Protein AF-A0A0D2ETH0-F1 (afdb_monomer)

Foldseek 3Di:
DDDDPPLVVQQDDDPVSNVVSVVVVLVVVQVVLVVDVPVVVVDPDHRDDVCRVVVVVVVCVVPDPDDPPVVVVVCVVCVVPCVVPVPVVPDDDDQPPPVPDDPVVSVVSVVVVVVVVVD

Nearest PDB structures (foldseek):
  6azh-assembly1_B  TM=3.391E-01  e=9.297E+00  Clostridium perfringens

Secondary structure (DSSP, 8-state):
------HHHH--S-HHHHHHHHHHHHHHHHHHHHH-HHHHHH-S-----TTHHHHHHHHHHHT-----HHHHHHHHHTHHHHHH-HHHHHSPPPP---TTS-HHHHHHHHHHHHHTT--

Organism: NCBI:txid348802

Sequence (119 aa):
MATSPNVQAILSGDANEKAAIINHILGEIHSVLAEDEDISKLVRYKVKERGENDRTRLAKIFEFMGPDDDTLNLLNSNISAWTTDPAAFWMRPAPCFLGHIAAQAQIVGCYIQSERDDA

pLDDT: mean 80.41, std 14.02, range [37.91, 93.81]

Radius of gyration: 25.45 Å; Cα contacts (8 Å, |Δi|>4): 26; chains: 1; bounding box: 56×29×72 Å

Solvent-accessible surface area (backbone atoms only — not comparable to full-atom values): 7473 Å² total; per-residue (Å²): 133,86,78,77,78,57,67,72,76,73,54,62,78,56,75,66,53,33,48,52,53,52,52,51,54,48,50,52,52,36,49,54,44,69,75,33,64,70,59,42,72,70,47,93,72,84,72,76,62,93,63,44,70,56,52,53,54,49,48,54,59,74,67,56,89,68,73,56,71,68,58,45,51,54,51,62,77,39,43,72,52,43,72,72,38,47,69,67,58,73,46,73,79,71,80,82,80,58,93,82,61,58,71,67,59,54,53,49,50,52,48,58,64,51,58,68,72,81,113

Structure (mmCIF, N/CA/C/O backbone):
data_AF-A0A0D2ETH0-F1
#
_entry.id   AF-A0A0D2ETH0-F1
#
loop_
_atom_site.group_PDB
_atom_site.id
_atom_site.type_symbol
_atom_site.label_atom_id
_atom_site.label_alt_id
_atom_site.label_comp_id
_atom_site.label_asym_id
_atom_site.label_entity_id
_atom_site.label_seq_id
_atom_site.pdbx_PDB_ins_code
_atom_site.Cartn_x
_atom_site.Cartn_y
_atom_site.Cartn_z
_atom_site.occupancy
_atom_site.B_iso_or_equiv
_atom_site.auth_seq_id
_atom_site.auth_comp_id
_atom_site.auth_asym_id
_atom_site.auth_atom_id
_atom_site.pdbx_PDB_model_num
ATOM 1 N N . MET A 1 1 ? -33.645 -3.913 19.962 1.00 37.91 1 MET A N 1
ATOM 2 C CA . MET A 1 1 ? -33.009 -2.763 19.285 1.00 37.91 1 MET A CA 1
ATOM 3 C C . MET A 1 1 ? -31.748 -2.430 20.061 1.00 37.91 1 MET A C 1
ATOM 5 O O . MET A 1 1 ? -31.867 -1.993 21.196 1.00 37.91 1 MET A O 1
ATOM 9 N N . ALA A 1 2 ? -30.568 -2.744 19.524 1.00 43.03 2 ALA A N 1
ATOM 10 C CA . ALA A 1 2 ? -29.308 -2.407 20.180 1.00 43.03 2 ALA A CA 1
ATOM 11 C C . ALA A 1 2 ? -29.061 -0.905 20.001 1.00 43.03 2 ALA A C 1
ATOM 13 O O . ALA A 1 2 ? -28.947 -0.419 18.878 1.00 43.03 2 ALA A O 1
ATOM 14 N N . THR A 1 3 ? -29.063 -0.165 21.103 1.00 48.72 3 THR A N 1
ATOM 15 C CA . THR A 1 3 ? -28.685 1.247 21.147 1.00 48.72 3 THR A CA 1
ATOM 16 C C . THR A 1 3 ? -27.242 1.378 20.682 1.00 48.72 3 THR A C 1
ATOM 18 O O . THR A 1 3 ? -26.344 0.848 21.336 1.00 48.72 3 THR A O 1
ATOM 21 N N . SER A 1 4 ? -27.013 2.055 19.555 1.00 52.91 4 SER A N 1
ATOM 22 C CA . SER A 1 4 ? -25.663 2.399 19.113 1.00 52.91 4 SER A CA 1
ATOM 23 C C . SER A 1 4 ? -24.945 3.131 20.252 1.00 52.91 4 SER A C 1
ATOM 25 O O . SER A 1 4 ? -25.480 4.134 20.736 1.00 52.91 4 SER A O 1
ATOM 27 N N . PRO A 1 5 ? -23.782 2.647 20.721 1.00 58.88 5 PRO A N 1
ATOM 28 C CA . PRO A 1 5 ? -23.043 3.341 21.759 1.00 58.88 5 PRO A CA 1
ATOM 29 C C . PRO A 1 5 ? -22.683 4.734 21.243 1.00 58.88 5 PRO A C 1
ATOM 31 O O . PRO A 1 5 ? -22.055 4.888 20.195 1.00 58.88 5 PRO A O 1
ATOM 34 N N . ASN A 1 6 ? -23.145 5.763 21.953 1.00 72.12 6 ASN A N 1
ATOM 35 C CA . ASN A 1 6 ? -22.809 7.139 21.633 1.00 72.12 6 ASN A CA 1
ATOM 36 C C . ASN A 1 6 ? -21.307 7.320 21.878 1.00 72.12 6 ASN A C 1
ATOM 38 O O . ASN A 1 6 ? -20.872 7.391 23.025 1.00 72.12 6 ASN A O 1
ATOM 42 N N . VAL A 1 7 ? -20.518 7.399 20.806 1.00 68.19 7 VAL A N 1
ATOM 43 C CA . VAL A 1 7 ? -19.059 7.576 20.881 1.00 68.19 7 VAL A CA 1
ATOM 44 C C . VAL A 1 7 ? -18.694 8.821 21.697 1.00 68.19 7 VAL A C 1
ATOM 46 O O . VAL A 1 7 ? -17.700 8.814 22.413 1.00 68.19 7 VAL A O 1
ATOM 49 N N . GLN A 1 8 ? -19.532 9.865 21.693 1.00 68.19 8 GLN A N 1
ATOM 50 C CA . GLN A 1 8 ? -19.301 11.059 22.514 1.00 68.19 8 GLN A CA 1
ATOM 51 C C . GLN A 1 8 ? -19.482 10.804 24.016 1.00 68.19 8 GLN A C 1
ATOM 53 O O . GLN A 1 8 ? -18.846 11.480 24.815 1.00 68.19 8 GLN A O 1
ATOM 58 N N . ALA A 1 9 ? -20.306 9.827 24.408 1.00 64.62 9 ALA A N 1
ATOM 59 C CA . ALA A 1 9 ? -20.494 9.457 25.811 1.00 64.62 9 ALA A CA 1
ATOM 60 C C . ALA A 1 9 ? -19.303 8.661 26.376 1.00 64.62 9 ALA A C 1
ATOM 62 O O . ALA A 1 9 ? -19.088 8.666 27.582 1.00 64.62 9 ALA A O 1
ATOM 63 N N . ILE A 1 10 ? -18.523 8.007 25.507 1.00 66.88 10 ILE A N 1
ATOM 64 C CA . ILE A 1 10 ? -17.310 7.254 25.871 1.00 66.88 10 ILE A CA 1
ATOM 65 C C . ILE A 1 10 ? -16.110 8.202 26.053 1.00 66.88 10 ILE A C 1
ATOM 67 O O . ILE A 1 10 ? -15.171 7.906 26.785 1.00 66.88 10 ILE A O 1
ATOM 71 N N . LEU A 1 11 ? -16.150 9.375 25.418 1.00 75.12 11 LEU A N 1
ATOM 72 C CA . LEU A 1 11 ? -15.068 10.358 25.421 1.00 75.12 11 LEU A CA 1
ATOM 73 C C . LEU A 1 11 ? -15.259 11.409 26.526 1.00 75.12 11 LEU A C 1
ATOM 75 O O . LEU A 1 11 ? -15.455 12.596 26.250 1.00 75.12 11 LEU A O 1
ATOM 79 N N . SER A 1 12 ? -15.183 10.978 27.786 1.00 72.88 12 SER A N 1
ATOM 80 C CA . SER A 1 12 ? -15.045 11.871 28.945 1.00 72.88 12 SER A CA 1
ATOM 81 C C . SER A 1 12 ? -13.574 12.197 29.213 1.00 72.88 12 SER A C 1
ATOM 83 O O . SER A 1 12 ? -12.726 11.334 29.008 1.00 72.88 12 SER A O 1
ATOM 85 N N . GLY A 1 13 ? -13.276 13.407 29.695 1.00 78.69 13 GLY A N 1
ATOM 86 C CA . GLY A 1 13 ? -11.919 13.780 30.116 1.00 78.69 13 GLY A CA 1
ATOM 87 C C . GLY A 1 13 ? -11.256 14.875 29.283 1.00 78.69 13 GLY A C 1
ATOM 88 O O . GLY A 1 13 ? -11.909 15.547 28.475 1.00 78.69 13 GLY A O 1
ATOM 89 N N . ASP A 1 14 ? -9.957 15.070 29.498 1.00 87.31 14 ASP A N 1
ATOM 90 C CA . ASP A 1 14 ? -9.134 15.992 28.710 1.00 87.31 14 ASP A CA 1
ATOM 91 C C . ASP A 1 14 ? -8.717 15.395 27.346 1.00 87.31 14 ASP A C 1
ATOM 93 O O . ASP A 1 14 ? -9.088 14.278 26.978 1.00 87.31 14 ASP A O 1
ATOM 97 N N . ALA A 1 15 ? -7.991 16.160 26.525 1.00 89.00 15 ALA A N 1
ATOM 98 C CA . ALA A 1 15 ? -7.603 15.712 25.185 1.00 89.00 15 ALA A CA 1
ATOM 99 C C . ALA A 1 15 ? -6.691 14.470 25.194 1.00 89.00 15 ALA A C 1
ATOM 101 O O 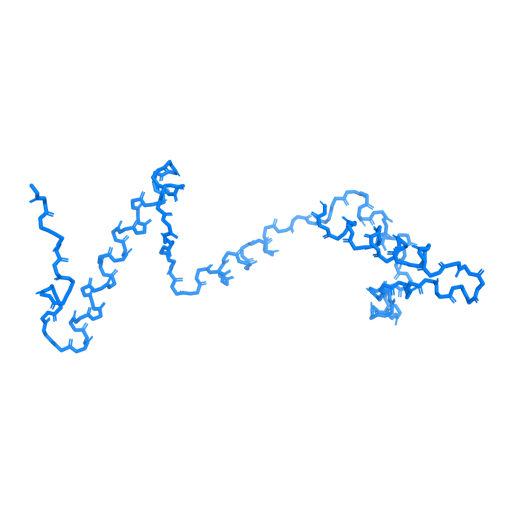. ALA A 1 15 ? -6.786 13.646 24.283 1.00 89.00 15 ALA A O 1
ATOM 102 N N . ASN A 1 16 ? -5.838 14.320 26.210 1.00 90.19 16 ASN A N 1
ATOM 103 C CA . ASN A 1 16 ? -4.925 13.187 26.328 1.00 90.19 16 ASN A CA 1
ATOM 104 C C . ASN A 1 16 ? -5.679 11.930 26.755 1.00 90.19 16 ASN A C 1
ATOM 106 O O . ASN A 1 16 ? -5.463 10.866 26.180 1.00 90.19 16 ASN A O 1
ATOM 110 N N . GLU A 1 17 ? -6.604 12.061 27.706 1.00 88.25 17 GLU A N 1
ATOM 111 C CA . GLU A 1 17 ? -7.467 10.962 28.146 1.00 88.25 17 GLU A CA 1
ATOM 112 C C . GLU A 1 17 ? -8.333 10.453 26.989 1.00 88.25 17 GLU A C 1
ATOM 114 O O . GLU A 1 17 ? -8.377 9.252 26.716 1.00 88.25 17 GLU A O 1
ATOM 119 N N . LYS A 1 18 ? -8.932 11.367 26.216 1.00 88.88 18 LYS A N 1
ATOM 120 C CA . LYS A 1 18 ? -9.683 11.006 25.004 1.00 88.88 18 LYS A CA 1
ATOM 121 C C . LYS A 1 18 ? -8.805 10.309 23.974 1.00 88.88 18 LYS A C 1
ATOM 123 O O . LYS A 1 18 ? -9.223 9.303 23.409 1.00 88.88 18 LYS A O 1
ATOM 128 N N . ALA A 1 19 ? -7.600 10.822 23.725 1.00 89.50 19 ALA A N 1
ATOM 129 C CA . ALA A 1 19 ? -6.671 10.206 22.785 1.00 89.50 19 ALA A CA 1
ATOM 130 C C . ALA A 1 19 ? -6.261 8.796 23.234 1.00 89.50 19 ALA A C 1
ATOM 132 O O . ALA A 1 19 ? -6.224 7.889 22.408 1.00 89.50 19 ALA A O 1
ATOM 133 N N . ALA A 1 20 ? -6.007 8.589 24.529 1.00 89.81 20 ALA A N 1
ATOM 134 C CA . ALA A 1 20 ? -5.680 7.278 25.080 1.00 89.81 20 ALA A CA 1
ATOM 135 C C . ALA A 1 20 ? -6.827 6.276 24.882 1.00 89.81 20 ALA A C 1
ATOM 137 O O . ALA A 1 20 ? -6.590 5.169 24.400 1.00 89.81 20 ALA A O 1
ATOM 138 N N . ILE A 1 21 ? -8.068 6.686 25.167 1.00 90.00 21 ILE A N 1
ATOM 139 C CA . ILE A 1 21 ? -9.262 5.853 24.967 1.00 90.00 21 ILE A CA 1
ATOM 140 C C . ILE A 1 21 ? -9.446 5.509 23.484 1.00 90.00 21 ILE A C 1
ATOM 142 O O . ILE A 1 21 ? -9.644 4.345 23.140 1.00 90.00 21 ILE A O 1
ATOM 146 N N . ILE A 1 22 ? -9.342 6.500 22.592 1.00 90.38 22 ILE A N 1
ATOM 147 C CA . ILE A 1 22 ? -9.470 6.286 21.143 1.00 90.38 22 ILE A CA 1
ATOM 148 C C . ILE A 1 22 ? -8.389 5.325 20.648 1.00 90.38 22 ILE A C 1
ATOM 150 O O . ILE A 1 22 ? -8.706 4.372 19.943 1.00 90.38 22 ILE A O 1
ATOM 154 N N . ASN A 1 23 ? -7.130 5.541 21.030 1.00 91.69 23 ASN A N 1
ATOM 155 C CA . ASN A 1 23 ? -6.024 4.682 20.615 1.00 91.69 23 ASN A CA 1
ATOM 156 C C . ASN A 1 23 ? -6.201 3.245 21.114 1.00 91.69 23 ASN A C 1
ATOM 158 O O . ASN A 1 23 ? -5.918 2.313 20.368 1.00 91.69 23 ASN A O 1
ATOM 162 N N . HIS A 1 24 ? -6.697 3.063 22.339 1.00 91.50 24 HIS A N 1
ATOM 163 C CA . HIS A 1 24 ? -6.975 1.740 22.886 1.00 91.50 24 HIS A CA 1
ATOM 164 C C . HIS A 1 24 ? -8.051 1.007 22.071 1.00 91.50 24 HIS A C 1
ATOM 166 O O . HIS A 1 24 ? -7.789 -0.082 21.569 1.00 91.50 24 HIS A O 1
ATOM 172 N N . ILE A 1 25 ? -9.207 1.644 21.842 1.00 91.81 25 ILE A N 1
ATOM 173 C CA . ILE A 1 25 ? -10.312 1.060 21.060 1.00 91.81 25 ILE A CA 1
ATOM 174 C C . ILE A 1 25 ? -9.872 0.762 19.621 1.00 91.81 25 ILE A C 1
ATOM 176 O O . ILE A 1 25 ? -10.162 -0.303 19.082 1.00 91.81 25 ILE A O 1
ATOM 180 N N . LEU A 1 26 ? -9.159 1.694 18.981 1.00 92.25 26 LEU A N 1
ATOM 181 C CA . LEU A 1 26 ? -8.639 1.485 17.631 1.00 92.25 26 LEU A CA 1
ATOM 182 C C . LEU A 1 26 ? -7.633 0.329 17.584 1.00 92.25 26 LEU A C 1
ATOM 184 O O . LEU A 1 26 ? -7.646 -0.422 16.614 1.00 92.25 26 LEU A O 1
ATOM 188 N N . GLY A 1 27 ? -6.805 0.154 18.617 1.00 92.69 27 GLY A N 1
ATOM 189 C CA . GLY A 1 27 ? -5.881 -0.975 18.731 1.00 92.69 27 GLY A CA 1
ATOM 190 C C . GLY A 1 27 ? -6.594 -2.326 18.846 1.00 92.69 27 GLY A C 1
ATOM 191 O O . GLY A 1 27 ? -6.200 -3.287 18.182 1.00 92.69 27 GLY A O 1
ATOM 192 N N . GLU A 1 28 ? -7.679 -2.400 19.619 1.00 93.12 28 GLU A N 1
ATOM 193 C CA . GLU A 1 28 ? -8.502 -3.613 19.711 1.00 93.12 28 GLU A CA 1
ATOM 194 C C . GLU A 1 28 ? -9.169 -3.939 18.371 1.00 93.12 28 GLU A C 1
ATOM 196 O O . GLU A 1 28 ? -9.063 -5.065 17.886 1.00 93.12 28 GLU A O 1
ATOM 201 N N . ILE A 1 29 ? -9.784 -2.941 17.724 1.00 92.75 29 ILE A N 1
ATOM 202 C CA . ILE A 1 29 ? -10.386 -3.112 16.394 1.00 92.75 29 ILE A CA 1
ATOM 203 C C . ILE A 1 29 ? -9.326 -3.566 15.390 1.00 92.75 29 ILE A C 1
ATOM 205 O O . ILE A 1 29 ? -9.562 -4.501 14.632 1.00 92.75 29 ILE A O 1
ATOM 209 N N . HIS A 1 30 ? -8.154 -2.929 15.385 1.00 92.75 30 HIS A N 1
ATOM 210 C CA . HIS A 1 30 ? -7.054 -3.305 14.504 1.00 92.75 30 HIS A CA 1
ATOM 211 C C . HIS A 1 30 ? -6.650 -4.773 14.692 1.00 92.75 30 HIS A C 1
ATOM 213 O O . HIS A 1 30 ? -6.466 -5.477 13.704 1.00 92.75 30 HIS A O 1
ATOM 219 N N . SER A 1 31 ? -6.571 -5.245 15.939 1.00 91.56 31 SER A N 1
ATOM 220 C CA . SER A 1 31 ? -6.214 -6.634 16.252 1.00 91.56 31 SER A CA 1
ATOM 221 C C . SER A 1 31 ? -7.263 -7.619 15.729 1.00 91.56 31 SER A C 1
ATOM 223 O O . SER A 1 31 ? -6.917 -8.554 15.014 1.00 91.56 31 SER A O 1
ATOM 225 N N . VAL A 1 32 ? -8.552 -7.352 15.968 1.00 93.38 32 VAL A N 1
ATOM 226 C CA . VAL A 1 32 ? -9.653 -8.191 15.453 1.00 93.38 32 VAL A CA 1
ATOM 227 C C . VAL A 1 32 ? -9.642 -8.255 13.923 1.00 93.38 32 VAL A C 1
ATOM 229 O O . VAL A 1 32 ? -9.783 -9.329 13.346 1.00 93.38 32 VAL A O 1
ATOM 232 N N . LEU A 1 33 ? -9.441 -7.118 13.248 1.00 91.81 33 LEU A N 1
ATOM 233 C CA . LEU A 1 33 ? -9.402 -7.063 11.782 1.00 91.81 33 LEU A CA 1
ATOM 234 C C . LEU A 1 33 ? -8.142 -7.690 11.170 1.00 91.81 33 LEU A C 1
ATOM 236 O O . LEU A 1 33 ? -8.135 -7.965 9.967 1.00 91.81 33 LEU A O 1
ATOM 240 N N . ALA A 1 34 ? -7.074 -7.849 11.954 1.00 88.69 34 ALA A N 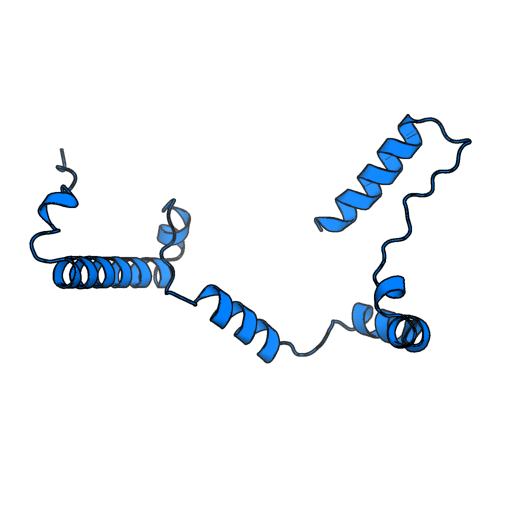1
ATOM 241 C CA . ALA A 1 34 ? -5.850 -8.525 11.538 1.00 88.69 34 ALA A CA 1
ATOM 242 C C . ALA A 1 34 ? -5.953 -10.051 11.690 1.00 88.69 34 ALA A C 1
ATOM 244 O O . ALA A 1 34 ? -5.352 -10.775 10.901 1.00 88.69 34 ALA A O 1
ATOM 245 N N . GLU A 1 35 ? -6.708 -10.531 12.680 1.00 92.75 35 GLU A N 1
ATOM 246 C CA . GLU A 1 35 ? -6.905 -11.961 12.945 1.00 92.75 35 GLU A CA 1
ATOM 247 C C . GLU A 1 35 ? -8.013 -12.586 12.084 1.00 92.75 35 GLU A C 1
ATOM 249 O O . GLU A 1 35 ? -7.896 -13.747 11.693 1.00 92.75 35 GLU A O 1
ATOM 254 N N . ASP A 1 36 ? -9.066 -11.827 11.760 1.00 91.44 36 ASP A N 1
ATOM 255 C CA . ASP A 1 36 ? -10.216 -12.313 10.993 1.00 91.44 36 ASP A CA 1
ATOM 256 C C . ASP A 1 36 ? -10.335 -11.598 9.636 1.00 91.44 36 ASP A C 1
ATOM 258 O O . ASP A 1 36 ? -10.866 -10.487 9.508 1.00 91.44 36 ASP A O 1
ATOM 262 N N . GLU A 1 37 ? -9.827 -12.259 8.593 1.00 89.25 37 GLU A N 1
ATOM 263 C CA . GLU A 1 37 ? -9.829 -11.732 7.227 1.00 89.25 37 GLU A CA 1
ATOM 264 C C . GLU A 1 37 ? -11.248 -11.588 6.651 1.00 89.25 37 GLU A C 1
ATOM 266 O O . GLU A 1 37 ? -11.509 -10.677 5.858 1.00 89.25 37 GLU A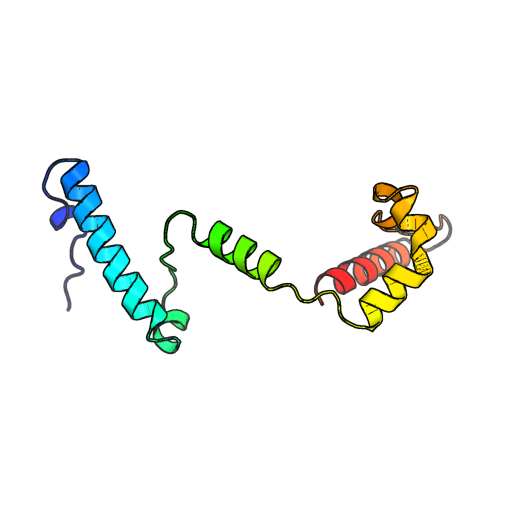 O 1
ATOM 271 N N . ASP A 1 38 ? -12.181 -12.450 7.054 1.00 92.81 38 ASP A N 1
ATOM 272 C CA . ASP A 1 38 ? -13.555 -12.421 6.558 1.00 92.81 38 ASP A CA 1
ATOM 273 C C . ASP A 1 38 ? -14.311 -11.227 7.144 1.00 92.81 38 ASP A C 1
ATOM 275 O O . ASP A 1 38 ? -14.968 -10.486 6.406 1.00 92.81 38 ASP A O 1
ATOM 279 N N . ILE A 1 39 ? -14.140 -10.950 8.440 1.00 91.75 39 ILE A N 1
ATOM 280 C CA . ILE A 1 39 ? -14.647 -9.717 9.054 1.00 91.75 39 ILE A CA 1
ATOM 281 C C . ILE A 1 39 ? -13.991 -8.495 8.406 1.00 91.75 39 ILE A C 1
ATOM 283 O O . ILE A 1 39 ? -14.695 -7.538 8.072 1.00 91.75 39 ILE A O 1
ATOM 287 N N . SER A 1 40 ? -12.676 -8.535 8.168 1.00 89.88 40 SER A N 1
ATOM 288 C CA . SER A 1 40 ? -11.916 -7.458 7.514 1.00 89.88 40 SER A CA 1
ATOM 289 C C . SER A 1 40 ? -12.481 -7.076 6.142 1.00 89.88 40 SER A C 1
ATOM 291 O O . SER A 1 40 ? -12.554 -5.894 5.806 1.00 89.88 40 SER A O 1
ATOM 293 N N . LYS A 1 41 ? -12.960 -8.059 5.368 1.00 91.44 41 LYS A N 1
ATOM 294 C CA . LYS A 1 41 ? -13.619 -7.840 4.068 1.00 91.44 41 LYS A CA 1
ATOM 295 C C . LYS A 1 41 ? -15.027 -7.244 4.189 1.00 91.44 41 LYS A C 1
ATOM 297 O O . LYS A 1 41 ? -15.494 -6.601 3.250 1.00 91.44 41 L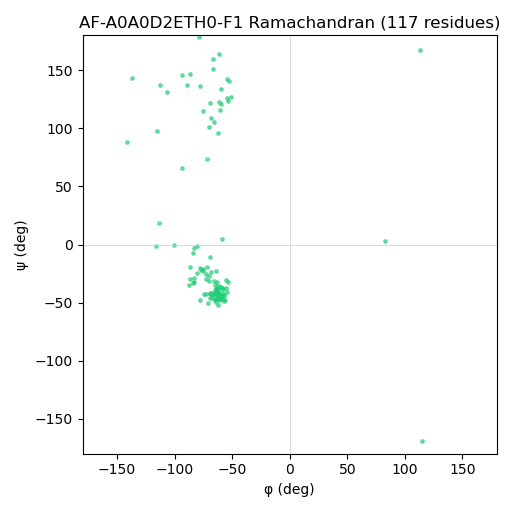YS A O 1
ATOM 302 N N . LEU A 1 42 ? -15.714 -7.456 5.313 1.00 93.81 42 LEU A N 1
ATOM 303 C CA . LEU A 1 42 ? -17.083 -6.979 5.544 1.00 93.81 42 LEU A CA 1
ATOM 304 C C . LEU A 1 42 ? -17.138 -5.551 6.106 1.00 93.81 42 LEU A C 1
ATOM 306 O O . LEU A 1 42 ? -18.108 -4.825 5.857 1.00 93.81 42 LEU A O 1
ATOM 310 N N . VAL A 1 43 ? -16.123 -5.122 6.861 1.00 90.50 43 VAL A N 1
ATOM 311 C CA . VAL A 1 43 ? -16.060 -3.753 7.391 1.00 90.50 43 VAL A CA 1
ATOM 312 C C . VAL A 1 43 ? -15.614 -2.744 6.331 1.00 90.50 43 VAL A C 1
ATOM 314 O O . VAL A 1 43 ? -14.661 -2.941 5.589 1.00 90.50 43 VAL A O 1
ATOM 317 N N . ARG A 1 44 ? -16.295 -1.593 6.281 1.00 91.81 44 ARG A N 1
ATOM 318 C CA . ARG A 1 44 ? -15.999 -0.527 5.302 1.00 91.81 44 ARG A CA 1
ATOM 319 C C . ARG A 1 44 ? -14.771 0.314 5.646 1.00 91.81 44 ARG A C 1
ATOM 321 O O . ARG A 1 44 ? -14.238 0.994 4.773 1.00 91.81 44 ARG A O 1
ATOM 328 N N . TYR A 1 45 ? -14.374 0.330 6.915 1.00 88.00 45 TYR A N 1
ATOM 329 C CA . TYR A 1 45 ? -13.284 1.161 7.412 1.00 88.00 45 TYR A CA 1
ATOM 330 C C . TYR A 1 45 ? -12.121 0.283 7.839 1.00 88.00 45 TYR A C 1
ATOM 332 O O . TYR A 1 45 ? -12.311 -0.725 8.513 1.00 88.00 45 TYR A O 1
ATOM 340 N N . LYS A 1 46 ? -10.914 0.717 7.481 1.00 88.00 46 LYS A N 1
ATOM 341 C CA . LYS A 1 46 ? -9.671 0.078 7.892 1.00 88.00 46 LYS A CA 1
ATOM 342 C C . LYS A 1 46 ? -8.990 0.937 8.948 1.00 88.00 46 LYS A C 1
ATOM 344 O O . LYS A 1 46 ? -8.824 2.140 8.749 1.00 88.00 46 LYS A O 1
ATOM 349 N N . VAL A 1 47 ? -8.585 0.314 10.046 1.00 90.00 47 VAL A N 1
ATOM 350 C CA . VAL A 1 47 ? -7.711 0.941 11.040 1.00 90.00 47 VAL A CA 1
ATOM 351 C C . VAL A 1 47 ? -6.270 0.655 10.633 1.00 90.00 47 VAL A C 1
ATOM 353 O O . VAL A 1 47 ? -5.974 -0.451 10.192 1.00 90.00 47 VAL A O 1
ATOM 356 N N . LYS A 1 48 ? -5.401 1.661 10.721 1.00 88.44 48 LYS A N 1
ATOM 357 C CA . LYS A 1 48 ? -3.965 1.531 10.458 1.00 88.44 48 LYS A CA 1
ATOM 358 C C . LYS A 1 48 ? -3.173 2.287 11.509 1.00 88.44 48 LYS A C 1
ATOM 360 O O . LYS A 1 48 ? -3.577 3.384 11.906 1.00 88.44 48 LYS A O 1
ATOM 365 N N . GLU A 1 49 ? -2.033 1.743 11.912 1.00 89.62 49 GLU A N 1
ATOM 366 C CA . GLU A 1 49 ? -1.096 2.450 12.777 1.00 89.62 49 GLU A CA 1
ATOM 367 C C . GLU A 1 49 ? -0.484 3.651 12.046 1.00 89.62 49 GLU A C 1
ATOM 369 O O . GLU A 1 49 ? -0.293 3.676 10.822 1.00 89.62 49 GLU A O 1
ATOM 374 N N . ARG A 1 50 ? -0.117 4.678 12.815 1.00 88.81 50 ARG A N 1
ATOM 375 C CA . ARG A 1 50 ? 0.598 5.824 12.260 1.00 88.81 50 ARG A CA 1
ATOM 376 C C . ARG A 1 50 ? 1.938 5.358 11.687 1.00 88.81 50 ARG A C 1
ATOM 378 O O . ARG A 1 50 ? 2.769 4.817 12.404 1.00 88.81 50 ARG A O 1
ATOM 385 N N . GLY A 1 51 ? 2.158 5.624 10.401 1.00 89.62 51 GLY A N 1
ATOM 386 C CA . GLY A 1 51 ? 3.382 5.224 9.701 1.00 89.62 51 GLY A CA 1
ATOM 387 C C . GLY A 1 51 ? 3.385 3.774 9.206 1.00 89.62 51 GLY A C 1
ATOM 388 O O . GLY A 1 51 ? 4.367 3.356 8.598 1.00 89.62 51 GLY A O 1
ATOM 389 N N . GLU A 1 52 ? 2.298 3.017 9.386 1.00 87.44 52 GLU A N 1
ATOM 390 C CA . GLU A 1 52 ? 2.210 1.628 8.918 1.00 87.44 52 GLU A CA 1
ATOM 391 C C . GLU A 1 52 ? 2.445 1.511 7.408 1.00 87.44 52 GLU A C 1
ATOM 393 O O . GLU A 1 52 ? 3.229 0.676 6.977 1.00 87.44 52 GLU A O 1
ATOM 398 N N . ASN A 1 53 ? 1.848 2.399 6.604 1.00 85.62 53 ASN A N 1
ATOM 399 C CA . ASN A 1 53 ? 2.051 2.400 5.152 1.00 85.62 53 ASN A CA 1
ATOM 400 C C . ASN A 1 53 ? 3.526 2.581 4.768 1.00 85.62 53 ASN A C 1
ATOM 402 O O . ASN A 1 53 ? 4.002 1.916 3.849 1.00 85.62 53 ASN A O 1
ATOM 406 N N . ASP A 1 54 ? 4.245 3.470 5.458 1.00 89.75 54 ASP A N 1
ATOM 407 C CA . ASP A 1 54 ? 5.665 3.704 5.192 1.00 89.75 54 ASP A CA 1
ATOM 408 C C . ASP A 1 54 ? 6.499 2.496 5.602 1.00 89.75 54 ASP A C 1
ATOM 410 O O . ASP A 1 54 ? 7.342 2.054 4.825 1.00 89.75 54 ASP A O 1
ATOM 414 N N . ARG A 1 55 ? 6.209 1.905 6.765 1.00 88.75 55 ARG A N 1
ATOM 415 C CA . ARG A 1 55 ? 6.837 0.659 7.216 1.00 88.75 55 ARG A CA 1
ATOM 416 C C . ARG A 1 55 ? 6.623 -0.465 6.203 1.00 88.75 55 ARG A C 1
ATOM 418 O O . ARG A 1 55 ? 7.590 -1.103 5.810 1.00 88.75 55 ARG A O 1
ATOM 425 N N . THR A 1 56 ? 5.393 -0.676 5.731 1.00 87.25 56 THR A N 1
ATOM 426 C CA . THR A 1 56 ? 5.081 -1.697 4.720 1.00 87.25 56 THR A CA 1
ATOM 427 C C . THR A 1 56 ? 5.773 -1.410 3.392 1.00 87.25 56 THR A C 1
ATOM 429 O O . THR A 1 56 ? 6.285 -2.327 2.756 1.00 87.25 56 THR A O 1
ATOM 432 N N . ARG A 1 57 ? 5.818 -0.146 2.957 1.00 87.56 57 ARG A N 1
ATOM 433 C CA . ARG A 1 57 ? 6.525 0.243 1.731 1.00 87.56 57 ARG A CA 1
ATOM 434 C C . ARG A 1 57 ? 8.020 -0.045 1.839 1.00 87.56 57 ARG A C 1
ATOM 436 O O . ARG A 1 57 ? 8.589 -0.604 0.911 1.00 87.56 57 ARG A O 1
ATOM 443 N N . LEU A 1 58 ? 8.638 0.305 2.964 1.00 91.19 58 LEU A N 1
ATOM 444 C CA . LEU A 1 58 ? 10.050 0.035 3.216 1.00 91.19 58 LEU A CA 1
ATOM 445 C C . LEU A 1 58 ? 10.330 -1.465 3.322 1.00 91.19 58 LEU A C 1
ATOM 447 O O . LEU A 1 58 ? 11.292 -1.926 2.724 1.00 91.19 58 LEU A O 1
ATOM 451 N N . ALA A 1 59 ? 9.475 -2.231 4.004 1.00 90.94 59 ALA A N 1
ATOM 452 C CA . ALA A 1 59 ? 9.601 -3.686 4.089 1.00 90.94 59 ALA A CA 1
ATOM 453 C C . ALA A 1 59 ? 9.627 -4.322 2.693 1.00 90.94 59 ALA A C 1
ATOM 455 O O . ALA A 1 59 ? 10.558 -5.053 2.382 1.00 90.94 59 ALA A O 1
ATOM 456 N N . LYS A 1 60 ? 8.702 -3.932 1.805 1.00 87.69 60 LYS A N 1
ATOM 457 C CA . LYS A 1 60 ? 8.696 -4.394 0.407 1.00 87.69 60 LYS A CA 1
ATOM 458 C C . LYS A 1 60 ? 9.981 -4.058 -0.349 1.00 87.69 60 LYS A C 1
ATOM 460 O O . LYS A 1 60 ? 10.415 -4.846 -1.177 1.00 87.69 60 LYS A O 1
ATOM 465 N N . ILE A 1 61 ? 10.572 -2.891 -0.089 1.00 87.44 61 ILE A N 1
ATOM 466 C CA . ILE A 1 61 ? 11.842 -2.486 -0.708 1.00 87.44 61 ILE A CA 1
ATOM 467 C C . ILE A 1 61 ? 12.994 -3.343 -0.175 1.00 87.44 61 ILE A C 1
ATOM 469 O O . ILE A 1 61 ? 13.846 -3.762 -0.950 1.00 87.44 61 ILE A O 1
ATOM 473 N N . PHE A 1 62 ? 13.028 -3.616 1.129 1.00 90.75 62 PHE A N 1
ATOM 474 C CA . PHE A 1 62 ? 14.079 -4.435 1.736 1.00 90.75 62 PHE A CA 1
ATOM 475 C C . PHE A 1 62 ? 13.952 -5.925 1.400 1.00 90.75 62 PHE A C 1
ATOM 477 O O . PHE A 1 62 ? 14.964 -6.612 1.318 1.00 90.75 62 PHE A O 1
ATOM 484 N N . GLU A 1 63 ? 12.734 -6.415 1.181 1.00 91.44 63 GLU A N 1
ATOM 485 C CA . GLU A 1 63 ? 12.442 -7.787 0.748 1.00 91.44 63 GLU A CA 1
ATOM 486 C C . GLU A 1 63 ? 12.555 -7.971 -0.774 1.00 91.44 63 GLU A C 1
ATOM 488 O O . GLU A 1 63 ? 12.381 -9.079 -1.282 1.00 91.44 63 GLU A O 1
ATOM 493 N N . PHE A 1 64 ? 12.833 -6.902 -1.526 1.00 88.75 64 PHE A N 1
ATOM 494 C CA . PHE A 1 64 ? 12.945 -6.972 -2.975 1.00 88.75 64 PHE A CA 1
ATOM 495 C C . PHE A 1 64 ? 14.183 -7.779 -3.386 1.00 88.75 64 PHE A C 1
ATOM 497 O O . PHE A 1 64 ? 15.317 -7.318 -3.275 1.00 88.75 64 PHE A O 1
ATOM 504 N N . MET A 1 65 ? 13.947 -8.983 -3.910 1.00 88.44 65 MET A N 1
ATOM 505 C CA . MET A 1 65 ? 14.997 -9.905 -4.366 1.00 88.44 65 MET A CA 1
ATOM 506 C C . MET A 1 65 ? 15.544 -9.579 -5.762 1.00 88.44 65 MET A C 1
ATOM 508 O O . MET A 1 65 ? 16.449 -10.258 -6.244 1.00 88.44 65 MET A O 1
ATOM 512 N N . GLY A 1 66 ? 15.014 -8.540 -6.402 1.00 86.62 66 GLY A N 1
ATOM 513 C CA . GLY A 1 66 ? 15.314 -8.189 -7.780 1.00 86.62 66 GLY A CA 1
ATOM 514 C C . GLY A 1 66 ? 14.104 -8.368 -8.699 1.00 86.62 66 GLY A C 1
ATOM 515 O O . GLY A 1 66 ? 13.081 -8.925 -8.293 1.00 86.62 66 GLY A O 1
ATOM 516 N N . PRO A 1 67 ? 14.197 -7.831 -9.923 1.00 88.56 67 PRO A N 1
ATOM 517 C CA . PRO A 1 67 ? 13.178 -8.021 -10.946 1.00 88.56 67 PRO A CA 1
ATOM 518 C C . PRO A 1 67 ? 13.121 -9.485 -11.406 1.00 88.56 67 PRO A C 1
ATOM 520 O O . PRO A 1 67 ? 14.092 -10.224 -11.244 1.00 88.56 67 PRO A O 1
ATOM 523 N N . ASP A 1 68 ? 12.002 -9.890 -12.007 1.00 90.31 68 ASP A N 1
ATOM 524 C CA . ASP A 1 68 ? 11.911 -11.166 -12.724 1.00 90.31 68 ASP A CA 1
ATOM 525 C C . ASP A 1 68 ? 12.893 -11.225 -13.912 1.00 90.31 68 ASP A C 1
ATOM 527 O O . ASP A 1 68 ? 13.427 -10.202 -14.351 1.00 90.31 68 ASP A O 1
ATOM 531 N N . ASP A 1 69 ? 13.134 -12.431 -14.432 1.00 90.12 69 ASP A N 1
ATOM 532 C CA . ASP A 1 69 ? 14.133 -12.671 -15.479 1.00 90.12 69 ASP A CA 1
ATOM 533 C C . ASP A 1 69 ? 13.859 -11.873 -16.762 1.00 90.12 69 ASP A C 1
ATOM 535 O O . ASP A 1 69 ? 14.797 -11.382 -17.394 1.00 90.12 69 ASP A O 1
ATOM 539 N N . ASP A 1 70 ? 12.595 -11.693 -17.144 1.00 89.69 70 ASP A N 1
ATOM 540 C CA . ASP A 1 70 ? 12.229 -10.951 -18.352 1.00 89.69 70 ASP A CA 1
ATOM 541 C C . ASP A 1 70 ? 12.524 -9.460 -18.181 1.00 89.69 70 ASP A C 1
ATOM 543 O O . ASP A 1 70 ? 13.167 -8.833 -19.033 1.00 89.69 70 ASP A O 1
ATOM 547 N N . THR A 1 71 ? 12.130 -8.901 -17.039 1.00 86.06 71 THR A N 1
ATOM 548 C CA . THR A 1 71 ? 12.434 -7.522 -16.660 1.00 86.06 71 THR A CA 1
ATOM 549 C C . THR A 1 71 ? 13.946 -7.309 -16.553 1.00 86.06 71 THR A C 1
ATOM 551 O O . THR A 1 71 ? 14.472 -6.314 -17.061 1.00 86.06 71 THR A O 1
ATOM 554 N N . LEU A 1 72 ? 14.681 -8.252 -15.958 1.00 90.69 72 LEU A N 1
ATOM 555 C CA . LEU A 1 72 ? 16.138 -8.193 -15.852 1.00 90.69 72 LEU A CA 1
ATOM 556 C C . LEU A 1 72 ? 16.809 -8.227 -17.233 1.00 90.69 72 LEU A C 1
ATOM 558 O O . LEU A 1 72 ? 17.716 -7.436 -17.505 1.00 90.69 72 LEU A O 1
ATOM 562 N N . ASN A 1 73 ? 16.347 -9.098 -18.130 1.00 91.50 73 ASN A N 1
ATOM 563 C CA . ASN A 1 73 ? 16.838 -9.188 -19.503 1.00 91.50 73 ASN A CA 1
ATOM 564 C C . ASN A 1 73 ? 16.587 -7.893 -20.282 1.00 91.50 73 ASN A C 1
ATOM 566 O O . ASN A 1 73 ? 17.480 -7.420 -20.994 1.00 91.50 73 ASN A O 1
ATOM 570 N N . LEU A 1 74 ? 15.410 -7.281 -20.120 1.00 87.44 74 LEU A N 1
ATOM 571 C CA . LEU A 1 74 ? 15.081 -5.997 -20.735 1.00 87.44 74 LEU A CA 1
ATOM 572 C C . LEU A 1 74 ? 15.998 -4.876 -20.224 1.00 87.44 74 LEU A C 1
ATOM 574 O O . LEU A 1 74 ? 16.534 -4.106 -21.026 1.00 87.44 74 LEU A O 1
ATOM 578 N N . LEU A 1 75 ? 16.215 -4.808 -18.908 1.00 87.81 75 LEU A N 1
ATOM 579 C CA . LEU A 1 75 ? 17.099 -3.825 -18.277 1.00 87.81 75 LEU A CA 1
ATOM 580 C C . LEU A 1 75 ? 18.548 -3.971 -18.749 1.00 87.81 75 LEU A C 1
ATOM 582 O O . LEU A 1 75 ? 19.193 -2.972 -19.069 1.00 87.81 75 LEU A O 1
ATOM 586 N N . ASN A 1 76 ? 19.052 -5.202 -18.832 1.00 91.88 76 ASN A N 1
ATOM 587 C CA . ASN A 1 76 ? 20.411 -5.477 -19.293 1.00 91.88 76 ASN A CA 1
ATOM 588 C C . ASN A 1 76 ? 20.586 -5.153 -20.780 1.00 91.88 76 ASN A C 1
ATOM 590 O O . ASN A 1 76 ? 21.578 -4.536 -21.167 1.00 91.88 76 ASN A O 1
ATOM 594 N N . SER A 1 77 ? 19.597 -5.496 -21.607 1.00 92.69 77 SER A N 1
ATOM 595 C CA . SER A 1 77 ? 19.627 -5.219 -23.050 1.00 92.69 77 SER A CA 1
ATOM 596 C C . SER A 1 77 ? 19.627 -3.722 -23.367 1.00 92.69 77 SER A C 1
ATOM 598 O O . SER A 1 77 ? 20.094 -3.317 -24.428 1.00 92.69 77 SER A O 1
ATOM 600 N N . ASN A 1 78 ? 19.137 -2.894 -22.439 1.00 88.31 78 ASN A N 1
ATOM 601 C CA . ASN A 1 78 ? 19.065 -1.444 -22.588 1.00 88.31 78 ASN A CA 1
ATOM 602 C C . ASN A 1 78 ? 19.976 -0.685 -21.611 1.00 88.31 78 ASN A C 1
ATOM 604 O O . ASN A 1 78 ? 19.777 0.512 -21.395 1.00 88.31 78 ASN A O 1
ATOM 608 N N . ILE A 1 79 ? 20.980 -1.353 -21.028 1.00 91.38 79 ILE A N 1
ATOM 609 C CA . ILE A 1 79 ? 21.814 -0.781 -19.962 1.00 91.38 79 ILE A CA 1
ATOM 610 C C . ILE A 1 79 ? 22.450 0.551 -20.338 1.00 91.38 79 ILE A C 1
ATOM 612 O O . ILE A 1 79 ? 22.436 1.496 -19.554 1.00 91.38 79 ILE A O 1
ATOM 616 N N . SER A 1 80 ? 22.935 0.665 -21.569 1.00 91.06 80 SER A N 1
ATOM 617 C CA . SER A 1 80 ? 23.524 1.887 -22.109 1.00 91.06 80 SER A CA 1
ATOM 618 C C . SER A 1 80 ? 22.519 3.036 -22.190 1.00 91.06 80 SER A C 1
ATOM 620 O O . SER A 1 80 ? 22.875 4.173 -21.890 1.00 91.06 80 SER A O 1
ATOM 622 N N . ALA A 1 81 ? 21.265 2.760 -22.548 1.00 85.25 81 ALA A N 1
ATOM 623 C CA . ALA A 1 81 ? 20.226 3.775 -22.675 1.00 85.25 81 ALA A CA 1
ATOM 624 C C . ALA A 1 81 ? 19.806 4.325 -21.304 1.00 85.25 81 ALA A C 1
ATOM 626 O O . ALA A 1 81 ? 19.833 5.539 -21.099 1.00 85.25 81 ALA A O 1
ATOM 627 N N . TRP A 1 82 ? 19.492 3.447 -20.344 1.00 85.50 82 TRP A N 1
ATOM 628 C CA . TRP A 1 82 ? 18.976 3.882 -19.040 1.00 85.50 82 TRP A CA 1
ATOM 629 C C . TRP A 1 82 ? 20.045 4.417 -18.091 1.00 85.50 82 TRP A C 1
ATOM 631 O O . TRP A 1 82 ? 19.712 5.169 -17.181 1.00 85.50 82 TRP A O 1
ATOM 641 N N . THR A 1 83 ? 21.322 4.086 -18.300 1.00 90.00 83 THR A N 1
ATOM 642 C CA . THR A 1 83 ? 22.426 4.689 -17.531 1.00 90.00 83 THR A CA 1
ATOM 643 C C . THR A 1 83 ? 22.866 6.045 -18.078 1.00 90.00 83 THR A C 1
ATOM 645 O O . THR A 1 83 ? 23.329 6.881 -1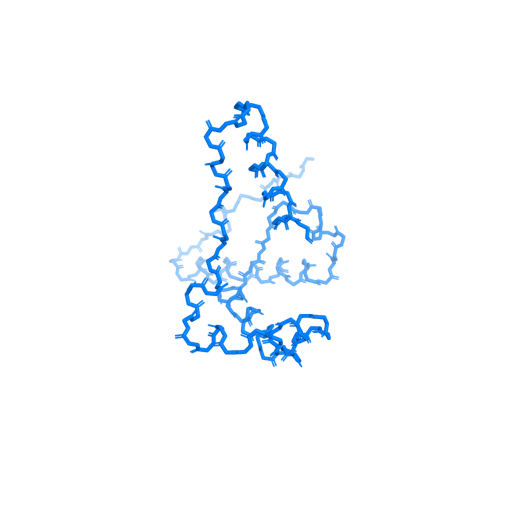7.305 1.00 90.00 83 THR A O 1
ATOM 648 N N . THR A 1 84 ? 22.709 6.285 -19.385 1.00 92.81 84 THR A N 1
ATOM 649 C CA . THR A 1 84 ? 23.098 7.553 -20.023 1.00 92.81 84 THR A CA 1
ATOM 650 C C . THR A 1 84 ? 22.075 8.653 -19.756 1.00 92.81 84 THR A C 1
ATOM 652 O O . THR A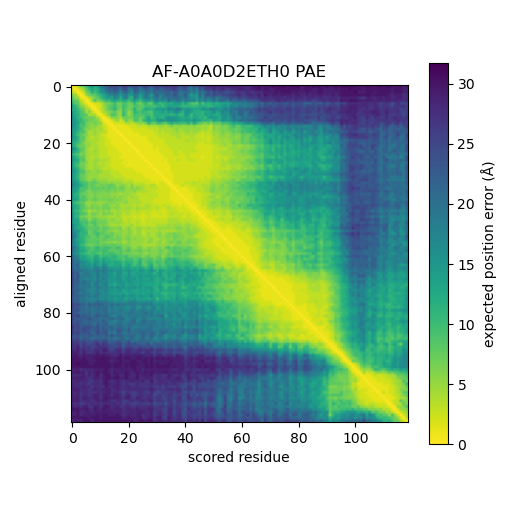 1 84 ? 22.449 9.755 -19.362 1.00 92.81 84 THR A O 1
ATOM 655 N N . ASP A 1 85 ? 20.790 8.356 -19.951 1.00 88.00 85 ASP A N 1
ATOM 656 C CA . ASP A 1 85 ? 19.693 9.262 -19.611 1.00 88.00 85 ASP A CA 1
ATOM 657 C C . ASP A 1 85 ? 18.523 8.452 -19.033 1.00 88.00 85 ASP A C 1
ATOM 659 O O . ASP A 1 85 ? 17.630 8.012 -19.769 1.00 88.00 85 ASP A O 1
ATOM 663 N N . PRO A 1 86 ? 18.518 8.235 -17.704 1.00 85.06 86 PRO A N 1
ATOM 664 C CA . PRO A 1 86 ? 17.451 7.494 -17.051 1.00 85.06 86 PRO A CA 1
ATOM 665 C C . PRO A 1 86 ? 16.083 8.127 -17.301 1.00 85.06 86 PRO A C 1
ATOM 667 O O . PRO A 1 86 ? 15.103 7.412 -17.491 1.00 85.06 86 PRO A O 1
ATOM 670 N N . ALA A 1 87 ? 16.003 9.461 -17.322 1.00 82.88 87 ALA A N 1
ATOM 671 C CA . ALA A 1 87 ? 14.734 10.145 -17.508 1.00 82.88 87 ALA A CA 1
AT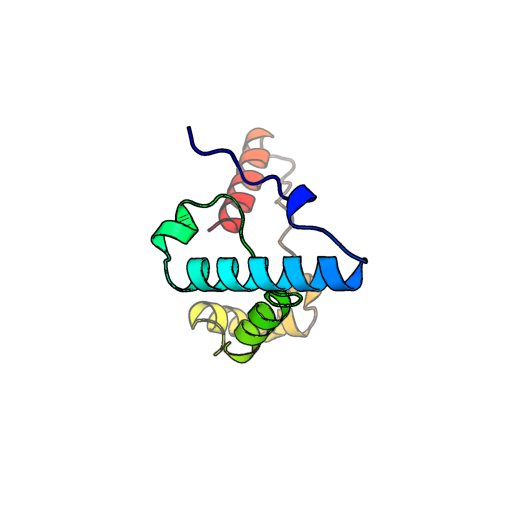OM 672 C C . ALA A 1 87 ? 14.166 9.829 -18.893 1.00 82.88 87 ALA A C 1
ATOM 674 O O . ALA A 1 87 ? 13.025 9.387 -18.978 1.00 82.88 87 ALA A O 1
ATOM 675 N N . ALA A 1 88 ? 14.967 9.969 -19.953 1.00 82.94 88 ALA A N 1
ATOM 676 C CA . ALA A 1 88 ? 14.533 9.657 -21.313 1.00 82.94 88 ALA A CA 1
ATOM 677 C C . ALA A 1 88 ? 14.221 8.172 -21.527 1.00 82.94 88 ALA A C 1
ATOM 679 O O . ALA A 1 88 ? 13.293 7.856 -22.266 1.00 82.94 88 ALA A O 1
ATOM 680 N N . PHE A 1 89 ? 14.948 7.263 -20.874 1.00 82.62 89 PHE A N 1
ATOM 681 C CA . PHE A 1 89 ? 14.672 5.831 -20.975 1.00 82.62 89 PHE A CA 1
ATOM 682 C C . PHE A 1 89 ? 13.303 5.453 -20.397 1.00 82.62 89 PHE A C 1
ATOM 684 O O . PHE A 1 89 ? 12.571 4.666 -20.993 1.00 82.62 89 PHE A O 1
ATOM 691 N N . TRP A 1 90 ? 12.947 6.040 -19.253 1.00 81.31 90 TRP A N 1
ATOM 692 C CA . TRP A 1 90 ? 11.647 5.824 -18.617 1.00 81.31 90 TRP A CA 1
ATOM 693 C C . TRP A 1 90 ? 10.542 6.720 -19.190 1.00 81.31 90 TRP A C 1
ATOM 695 O O . TRP A 1 90 ? 9.369 6.541 -18.851 1.00 81.31 90 TRP A O 1
ATOM 705 N N . MET A 1 91 ? 10.880 7.675 -20.066 1.00 78.88 91 MET A N 1
ATOM 706 C CA . MET A 1 91 ? 9.875 8.453 -20.777 1.00 78.88 91 MET A CA 1
ATOM 707 C C . MET A 1 91 ? 9.158 7.563 -21.781 1.00 78.88 91 MET A C 1
ATOM 709 O O . MET A 1 91 ? 9.742 6.997 -22.706 1.00 78.88 91 MET A O 1
ATOM 713 N N . ARG A 1 92 ? 7.839 7.483 -21.614 1.00 66.00 92 ARG A N 1
ATOM 714 C CA . ARG A 1 92 ? 6.980 6.780 -22.555 1.00 66.00 92 ARG A CA 1
ATOM 715 C C . ARG A 1 92 ? 7.131 7.428 -23.940 1.00 66.00 92 ARG A C 1
ATOM 717 O O . ARG A 1 92 ? 7.067 8.659 -24.023 1.00 66.00 92 ARG A O 1
ATOM 724 N N . PRO A 1 93 ? 7.292 6.650 -25.027 1.00 65.62 93 PRO A N 1
ATOM 725 C CA . PRO A 1 93 ? 7.226 7.211 -26.367 1.00 65.62 93 PRO A CA 1
ATOM 726 C C . PRO A 1 93 ? 5.906 7.964 -26.504 1.00 65.62 93 PRO A C 1
ATOM 728 O O . PRO A 1 93 ? 4.847 7.399 -26.212 1.00 65.62 93 PRO A O 1
ATOM 731 N N . ALA A 1 94 ? 5.973 9.239 -26.895 1.00 62.66 94 ALA A N 1
ATOM 732 C CA . ALA A 1 94 ? 4.773 10.031 -27.119 1.00 62.66 94 ALA A CA 1
ATOM 733 C C . ALA A 1 94 ? 3.846 9.267 -28.079 1.00 62.66 94 ALA A C 1
ATOM 735 O O . ALA A 1 94 ? 4.353 8.653 -29.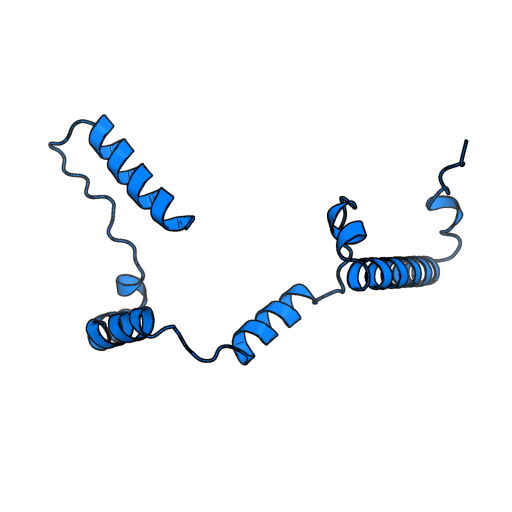029 1.00 62.66 94 ALA A O 1
ATOM 736 N N . PRO A 1 95 ? 2.516 9.284 -27.855 1.00 60.59 95 PRO A N 1
ATOM 737 C CA . PRO A 1 95 ? 1.589 8.664 -28.786 1.00 60.59 95 PRO A CA 1
ATOM 738 C C . PRO A 1 95 ? 1.906 9.199 -30.178 1.00 60.59 95 PRO A C 1
ATOM 740 O O . PRO A 1 95 ? 2.047 10.410 -30.372 1.00 60.59 95 PRO A O 1
ATOM 743 N N . CYS A 1 96 ? 2.121 8.286 -31.124 1.00 56.56 96 CYS A N 1
ATOM 744 C CA . CYS A 1 96 ? 2.516 8.644 -32.473 1.00 56.56 96 CYS A CA 1
ATOM 745 C C . CYS A 1 96 ? 1.391 9.481 -33.094 1.00 56.56 96 CYS A C 1
ATOM 747 O O . CYS A 1 96 ? 0.428 8.936 -33.632 1.00 56.56 96 CYS A O 1
ATOM 749 N N . PHE A 1 97 ? 1.504 10.810 -33.034 1.00 56.81 97 PHE A N 1
ATOM 750 C CA . PHE A 1 97 ? 0.661 11.723 -33.796 1.00 56.81 97 PHE A CA 1
ATOM 751 C C . PHE A 1 97 ? 1.082 11.634 -35.261 1.00 56.81 97 PHE A C 1
ATOM 753 O O . PHE A 1 97 ? 1.751 12.503 -35.816 1.00 56.81 97 PHE A O 1
ATOM 760 N N . LEU A 1 98 ? 0.712 10.532 -35.904 1.00 58.34 98 LEU A N 1
ATOM 761 C CA . LEU A 1 98 ? 0.758 10.429 -37.347 1.00 58.34 98 LEU A CA 1
ATOM 762 C C . LEU A 1 98 ? -0.354 11.353 -37.855 1.00 58.34 98 LEU A C 1
ATOM 764 O O . LEU A 1 98 ? -1.531 10.998 -37.826 1.00 58.34 98 LEU A O 1
ATOM 768 N N . GLY A 1 99 ? 0.009 12.554 -38.312 1.00 58.91 99 GLY A N 1
ATOM 769 C CA . GLY A 1 99 ? -0.919 13.580 -38.818 1.00 58.91 99 GLY A CA 1
ATOM 770 C C . GLY A 1 99 ? -1.793 13.153 -40.011 1.00 58.91 99 GLY A C 1
ATOM 771 O O . GLY A 1 99 ? -2.542 13.966 -40.542 1.00 58.91 99 GLY A O 1
ATOM 772 N N . HIS A 1 100 ? -1.712 11.886 -40.424 1.00 62.94 100 HIS A N 1
ATOM 773 C CA . HIS A 1 100 ? -2.442 11.283 -41.533 1.00 62.94 100 HIS A CA 1
ATOM 774 C C . HIS A 1 100 ? -3.413 10.157 -41.136 1.00 62.94 100 HIS A C 1
ATOM 776 O O . HIS A 1 100 ? -4.087 9.635 -42.022 1.00 62.94 100 HIS A O 1
ATOM 782 N N . ILE A 1 101 ? -3.527 9.772 -39.856 1.00 67.88 101 ILE A N 1
ATOM 783 C CA . ILE A 1 101 ? -4.569 8.817 -39.422 1.00 67.88 101 ILE A CA 1
ATOM 784 C C . ILE A 1 101 ? -5.815 9.536 -38.921 1.00 67.88 101 ILE A C 1
ATOM 786 O O . ILE A 1 101 ? -5.740 10.595 -38.301 1.00 67.88 101 ILE A O 1
ATOM 790 N N . ALA A 1 102 ? -6.967 8.913 -39.172 1.00 77.19 102 ALA A N 1
ATOM 791 C CA . ALA A 1 102 ? -8.259 9.373 -38.692 1.00 77.19 102 ALA A CA 1
ATOM 792 C C . ALA A 1 102 ? -8.248 9.549 -37.162 1.00 77.19 102 ALA A C 1
ATOM 794 O O . ALA A 1 102 ? -7.658 8.739 -36.443 1.00 77.19 102 ALA A O 1
ATOM 795 N N . ALA A 1 103 ? -8.929 10.582 -36.660 1.00 73.44 103 ALA A N 1
ATOM 796 C CA . ALA A 1 103 ? -8.961 10.918 -35.233 1.00 73.44 103 ALA A CA 1
ATOM 797 C C . ALA A 1 103 ? -9.390 9.731 -34.347 1.00 73.44 103 ALA A C 1
ATOM 799 O O . ALA A 1 103 ? -8.888 9.556 -33.241 1.00 73.44 103 ALA A O 1
ATOM 800 N N . GLN A 1 104 ? -10.259 8.856 -34.858 1.00 78.69 104 GLN A N 1
ATOM 801 C CA . GLN A 1 104 ? -10.698 7.640 -34.176 1.00 78.69 104 GLN A CA 1
ATOM 802 C C . GLN A 1 104 ? -9.544 6.652 -33.945 1.00 78.69 104 GLN A C 1
ATOM 804 O O . GLN A 1 104 ? -9.460 6.046 -32.882 1.00 78.69 104 GLN A O 1
ATOM 809 N N . ALA A 1 105 ? -8.625 6.518 -34.905 1.00 72.69 105 ALA A N 1
ATOM 810 C CA . ALA A 1 105 ? -7.453 5.655 -34.769 1.00 72.69 105 ALA A CA 1
ATOM 811 C C . ALA A 1 105 ? -6.443 6.220 -33.759 1.00 72.69 105 ALA A C 1
ATOM 813 O O . ALA A 1 105 ? -5.795 5.456 -33.049 1.00 72.69 105 ALA A O 1
ATOM 814 N N . GLN A 1 106 ? -6.354 7.550 -33.645 1.00 70.94 106 GLN A N 1
ATOM 815 C CA . GLN A 1 106 ? -5.534 8.204 -32.620 1.00 70.94 106 GLN A CA 1
ATOM 816 C C . GLN A 1 106 ? -6.097 7.949 -31.215 1.00 70.94 106 GLN A C 1
ATOM 818 O O . GLN A 1 106 ? -5.346 7.597 -30.311 1.00 70.94 106 GLN A O 1
ATOM 823 N N . ILE A 1 107 ? -7.422 8.040 -31.043 1.00 74.88 107 ILE A N 1
ATOM 824 C CA . ILE A 1 107 ? -8.098 7.752 -29.766 1.00 74.88 107 ILE A CA 1
ATOM 825 C C . ILE A 1 107 ? -7.890 6.290 -29.350 1.00 74.88 107 ILE A C 1
ATOM 827 O O . ILE A 1 107 ? -7.542 6.029 -28.202 1.00 74.88 107 ILE A O 1
ATOM 831 N N . VAL A 1 108 ? -8.049 5.342 -30.280 1.00 76.56 108 VAL A N 1
ATOM 832 C CA . VAL A 1 108 ? -7.812 3.913 -30.010 1.00 76.56 108 VAL A CA 1
ATOM 833 C C . VAL A 1 108 ? -6.342 3.645 -29.683 1.00 76.56 108 VAL A C 1
ATOM 835 O O . VAL A 1 108 ? -6.062 2.879 -28.767 1.00 76.56 108 VAL A O 1
ATOM 838 N N . GLY A 1 109 ? -5.404 4.303 -30.372 1.00 70.25 109 GLY A N 1
ATOM 839 C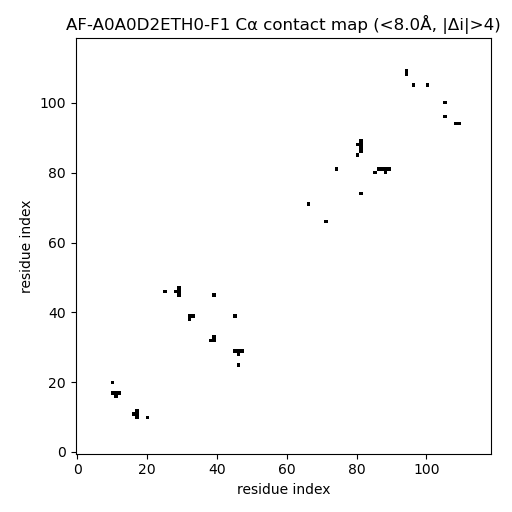 CA . GLY A 1 109 ? -3.977 4.219 -30.054 1.00 70.25 109 GLY A CA 1
ATOM 840 C C . GLY A 1 109 ? -3.672 4.676 -28.626 1.00 70.25 109 GLY A C 1
ATOM 841 O O . GLY A 1 109 ? -3.006 3.957 -27.887 1.00 70.25 109 GLY A O 1
ATOM 842 N N . CYS A 1 110 ? -4.229 5.816 -28.208 1.00 68.50 110 CYS A N 1
ATOM 843 C CA . CYS A 1 110 ? -4.099 6.304 -26.835 1.00 68.50 110 CYS A CA 1
ATOM 844 C C . CYS A 1 110 ? -4.736 5.351 -25.810 1.00 68.50 110 CYS A C 1
ATOM 846 O O . CYS A 1 110 ? -4.136 5.108 -24.769 1.00 68.50 110 CYS A O 1
ATOM 848 N N . TYR A 1 111 ? -5.909 4.788 -26.115 1.00 70.88 111 TYR A N 1
ATOM 849 C CA . TYR A 1 111 ? -6.628 3.863 -25.233 1.00 70.88 111 TYR A CA 1
ATOM 850 C C . TYR A 1 111 ? -5.899 2.523 -25.047 1.00 70.88 111 TYR A C 1
ATOM 852 O O . TYR A 1 111 ? -5.707 2.066 -23.925 1.00 70.88 111 TYR A O 1
ATOM 860 N N . ILE A 1 112 ? -5.410 1.911 -26.130 1.00 70.88 112 ILE A N 1
ATOM 861 C CA . ILE A 1 112 ? -4.593 0.686 -26.051 1.00 70.88 112 ILE A CA 1
ATOM 862 C C . ILE A 1 112 ? -3.310 0.949 -25.254 1.00 70.88 112 ILE A C 1
ATOM 864 O O . ILE A 1 112 ? -2.829 0.084 -24.523 1.00 70.88 112 ILE A O 1
ATOM 868 N N . GLN A 1 113 ? -2.748 2.150 -25.393 1.00 64.56 113 GLN A N 1
ATOM 869 C CA . GLN A 1 113 ? -1.541 2.538 -24.680 1.00 64.56 113 GLN A CA 1
ATOM 870 C C . GLN A 1 113 ? -1.783 2.847 -23.194 1.00 64.56 113 GLN A C 1
ATOM 872 O O . GLN A 1 113 ? -0.824 2.758 -22.432 1.00 64.56 113 GLN A O 1
ATOM 877 N N . SER A 1 114 ? -3.018 3.162 -22.783 1.00 63.06 114 SER A N 1
ATOM 878 C CA . SER A 1 114 ? -3.406 3.298 -21.372 1.00 63.06 114 SER A CA 1
ATOM 879 C C . SER A 1 114 ? -3.848 1.979 -20.734 1.00 63.06 114 SER A C 1
ATOM 881 O O . SER A 1 114 ? -3.538 1.745 -19.581 1.00 63.06 114 SER A O 1
ATOM 883 N N . GLU A 1 115 ? -4.513 1.075 -21.459 1.00 59.19 115 GLU A N 1
ATOM 884 C CA . GLU A 1 115 ? -4.961 -0.222 -20.904 1.00 59.19 115 GLU A CA 1
ATOM 885 C C . GLU A 1 115 ? -3.795 -1.173 -20.579 1.00 59.19 115 GLU A C 1
ATOM 887 O O . GLU A 1 115 ? -3.918 -2.035 -19.715 1.00 59.19 115 GLU A O 1
ATOM 892 N N . ARG A 1 116 ? -2.628 -1.005 -21.221 1.00 55.66 116 ARG A N 1
ATOM 893 C CA . ARG A 1 116 ? -1.389 -1.695 -20.806 1.00 55.66 116 ARG A CA 1
ATOM 894 C C . ARG A 1 116 ? -0.835 -1.200 -19.462 1.00 55.66 116 ARG A C 1
ATOM 896 O O . ARG A 1 116 ? 0.093 -1.827 -18.969 1.00 55.66 116 ARG A O 1
ATOM 903 N N . ASP A 1 117 ? -1.348 -0.099 -18.909 1.00 48.38 117 ASP A N 1
ATOM 904 C CA . ASP A 1 117 ? -0.896 0.453 -17.625 1.00 48.38 117 ASP A CA 1
ATOM 905 C C . ASP A 1 117 ? -1.613 -0.160 -16.411 1.00 48.38 117 ASP A C 1
ATOM 907 O O . ASP A 1 117 ? -1.100 -0.051 -15.298 1.00 48.38 117 ASP A O 1
ATOM 911 N N . ASP A 1 118 ? -2.781 -0.781 -16.619 1.00 41.56 118 ASP A N 1
ATOM 912 C CA . ASP A 1 118 ? -3.653 -1.306 -15.555 1.00 41.56 118 ASP A CA 1
ATOM 913 C C . ASP A 1 118 ? -3.532 -2.835 -15.353 1.00 41.56 118 ASP A C 1
ATOM 915 O O . ASP A 1 118 ? -4.204 -3.395 -14.482 1.00 41.56 118 ASP A O 1
ATOM 919 N N . ALA A 1 119 ? -2.689 -3.514 -16.143 1.00 38.84 119 ALA A N 1
ATOM 920 C CA . ALA A 1 119 ? -2.442 -4.963 -16.106 1.00 38.84 119 ALA A CA 1
ATOM 921 C C . ALA A 1 119 ? -1.022 -5.286 -15.622 1.00 38.84 119 ALA A C 1
ATOM 923 O O . ALA A 1 119 ? -0.888 -6.249 -14.832 1.00 38.84 119 ALA A O 1
#

Mean predicted aligned error: 14.07 Å